Protein AF-A0A158S7C3-F1 (afdb_monomer_lite)

Foldseek 3Di:
DDLVVLVVQLVVLCVQLVVDPDPVSNVVSVVSNVVSVVVNVVVPDDPDDDDPDPPDDDPDDDDDDDPDDDDDDDDDDDPPPPVPPPPPPPDPPPDPPPPPPPPDQDWADAPPDIDSDPVVSVVVNVVVVVVVVVVVD

Structure (mmCIF, N/CA/C/O backbone):
data_AF-A0A158S7C3-F1
#
_entry.id   AF-A0A158S7C3-F1
#
loop_
_atom_site.group_PDB
_atom_site.id
_atom_site.type_symbol
_atom_site.label_atom_id
_atom_site.label_alt_id
_atom_site.label_comp_id
_atom_site.label_asym_id
_atom_site.label_entity_id
_atom_site.label_seq_id
_atom_site.pdbx_PDB_ins_code
_atom_site.Cartn_x
_atom_site.Cartn_y
_atom_site.Cartn_z
_atom_site.occupancy
_atom_site.B_iso_or_equiv
_atom_site.auth_seq_id
_atom_site.auth_comp_id
_atom_site.auth_asym_id
_atom_site.auth_atom_id
_atom_site.pdbx_PDB_model_num
ATOM 1 N N . MET A 1 1 ? 2.980 -15.064 -15.997 1.00 68.44 1 MET A N 1
ATOM 2 C CA . MET A 1 1 ? 4.332 -15.218 -15.407 1.00 68.44 1 MET A CA 1
ATOM 3 C C . MET A 1 1 ? 4.234 -15.020 -13.905 1.00 68.44 1 MET A C 1
ATOM 5 O O . MET A 1 1 ? 3.262 -14.420 -13.466 1.00 68.44 1 MET A O 1
ATOM 9 N N . ASP A 1 2 ? 5.208 -15.510 -13.136 1.00 85.25 2 ASP A N 1
ATOM 10 C CA . ASP A 1 2 ? 5.335 -15.164 -11.714 1.00 85.25 2 ASP A CA 1
ATOM 11 C C . ASP A 1 2 ? 5.670 -13.668 -11.535 1.00 85.25 2 ASP A C 1
ATOM 13 O O . ASP A 1 2 ? 6.329 -13.062 -12.386 1.00 85.25 2 ASP A O 1
ATOM 17 N N . LEU A 1 3 ? 5.226 -13.075 -10.424 1.00 83.94 3 LEU A N 1
ATOM 18 C CA . LEU A 1 3 ? 5.385 -11.651 -10.119 1.00 83.94 3 LEU A CA 1
ATOM 19 C C . LEU A 1 3 ? 6.862 -11.242 -10.044 1.00 83.94 3 LEU A C 1
ATOM 21 O O . LEU A 1 3 ? 7.234 -10.180 -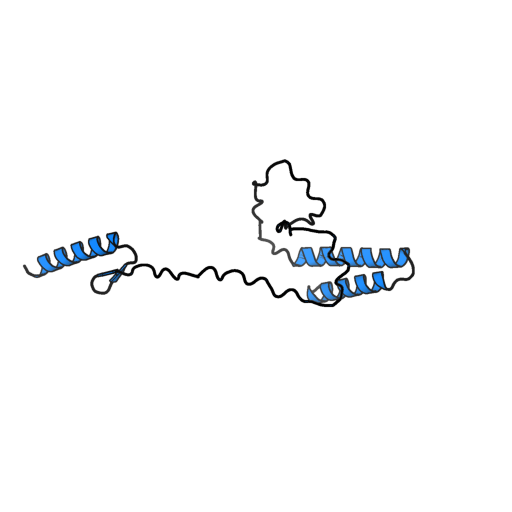10.541 1.00 83.94 3 LEU A O 1
ATOM 25 N N . ASN A 1 4 ? 7.718 -12.086 -9.464 1.00 88.25 4 ASN A N 1
ATOM 26 C CA . ASN A 1 4 ? 9.148 -11.791 -9.353 1.00 88.25 4 ASN A CA 1
ATOM 27 C C . ASN A 1 4 ? 9.828 -11.739 -10.726 1.00 88.25 4 ASN A C 1
ATOM 29 O O . ASN A 1 4 ? 10.673 -10.878 -10.974 1.00 88.25 4 ASN A O 1
ATOM 33 N N . VAL A 1 5 ? 9.415 -12.620 -11.640 1.00 90.56 5 VAL A N 1
ATOM 34 C CA . VAL A 1 5 ? 9.912 -12.642 -13.022 1.00 90.56 5 VAL A CA 1
ATOM 35 C C . VAL A 1 5 ? 9.503 -11.365 -13.760 1.00 90.56 5 VAL A C 1
ATOM 37 O O . VAL A 1 5 ? 10.325 -10.765 -14.451 1.00 90.56 5 VAL A O 1
ATOM 40 N N . LEU A 1 6 ? 8.263 -10.911 -13.565 1.00 89.69 6 LEU A N 1
ATOM 41 C CA . LEU A 1 6 ? 7.734 -9.674 -14.145 1.00 89.69 6 LEU A CA 1
ATOM 42 C C . LEU A 1 6 ? 8.437 -8.413 -13.621 1.00 89.69 6 LEU A C 1
ATOM 44 O O . LEU A 1 6 ? 8.804 -7.544 -14.411 1.00 89.69 6 LEU A O 1
ATOM 48 N N . LEU A 1 7 ? 8.691 -8.330 -12.312 1.00 89.62 7 LEU A N 1
ATOM 49 C CA . LEU A 1 7 ? 9.425 -7.210 -11.707 1.00 89.62 7 LEU A CA 1
ATOM 50 C C . LEU A 1 7 ? 10.857 -7.114 -12.244 1.00 89.62 7 LEU A C 1
ATOM 52 O O . LEU A 1 7 ? 11.317 -6.034 -12.619 1.00 89.62 7 LEU A O 1
ATOM 56 N N . HIS A 1 8 ? 11.543 -8.252 -12.340 1.00 90.94 8 HIS A N 1
ATOM 57 C CA . HIS A 1 8 ? 12.885 -8.314 -12.908 1.00 90.94 8 HIS A CA 1
ATOM 58 C C . HIS A 1 8 ? 12.898 -7.928 -14.400 1.00 90.94 8 HIS A C 1
ATOM 60 O O . HIS A 1 8 ? 13.754 -7.157 -14.837 1.00 90.94 8 HIS A O 1
ATOM 66 N N . ALA A 1 9 ? 11.921 -8.400 -15.183 1.00 89.75 9 ALA A N 1
ATOM 67 C CA . ALA A 1 9 ? 11.786 -8.050 -16.598 1.00 89.75 9 ALA A CA 1
ATOM 68 C C . ALA A 1 9 ? 11.508 -6.551 -16.813 1.00 89.75 9 ALA A C 1
ATOM 70 O O . ALA A 1 9 ? 12.105 -5.940 -17.704 1.00 89.75 9 ALA A O 1
ATOM 71 N N . HIS A 1 10 ? 10.672 -5.942 -15.966 1.00 90.88 10 HIS A N 1
ATOM 72 C CA . HIS A 1 10 ? 10.426 -4.500 -15.959 1.0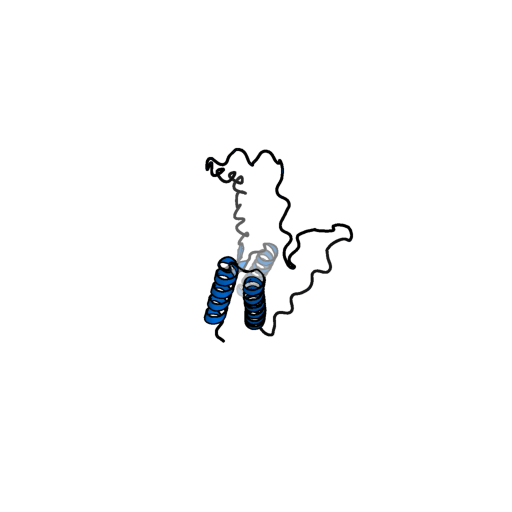0 90.88 10 HIS A CA 1
ATOM 73 C C . HIS A 1 10 ? 11.711 -3.706 -15.685 1.00 90.88 10 HIS A C 1
ATOM 75 O O . HIS A 1 10 ? 12.054 -2.800 -16.447 1.00 90.88 10 HIS A O 1
ATOM 81 N N . GLN A 1 11 ? 12.475 -4.084 -14.656 1.00 91.31 11 GLN A N 1
ATOM 82 C CA . GLN A 1 11 ? 13.730 -3.410 -14.319 1.00 91.31 11 GLN A CA 1
ATOM 83 C C . GLN A 1 11 ? 14.754 -3.493 -15.462 1.00 91.31 11 GLN A C 1
ATOM 85 O O . GLN A 1 11 ? 15.371 -2.485 -15.815 1.00 91.31 11 GLN A O 1
ATOM 90 N N . LEU A 1 12 ? 14.892 -4.661 -16.097 1.00 93.06 12 LEU A N 1
ATOM 91 C CA . LEU A 1 12 ? 15.757 -4.832 -17.265 1.00 93.06 12 LEU A CA 1
ATOM 92 C C . LEU A 1 12 ? 15.315 -3.971 -18.454 1.00 93.06 12 LEU A C 1
ATOM 94 O O . LEU A 1 12 ? 16.166 -3.412 -19.145 1.00 93.06 12 LEU A O 1
ATOM 98 N N . ALA A 1 13 ? 14.010 -3.846 -18.702 1.00 87.75 13 ALA A N 1
ATOM 99 C CA . ALA A 1 13 ? 13.484 -3.007 -19.776 1.00 87.75 13 ALA A CA 1
ATOM 100 C C . ALA A 1 13 ? 13.800 -1.521 -19.539 1.00 87.75 13 ALA A C 1
ATOM 102 O O . ALA A 1 13 ? 14.305 -0.858 -20.441 1.00 87.75 13 ALA A O 1
ATOM 103 N N . VAL A 1 14 ? 13.621 -1.022 -18.311 1.00 90.00 14 VAL A N 1
ATOM 104 C CA . VAL A 1 14 ? 13.970 0.361 -17.942 1.00 90.00 14 VAL A CA 1
ATOM 105 C C . VAL A 1 14 ? 15.474 0.613 -18.054 1.00 90.00 14 VAL A C 1
ATOM 107 O O . VAL A 1 14 ? 15.892 1.645 -18.578 1.00 90.00 14 VAL A O 1
ATOM 110 N N . MET A 1 15 ? 16.307 -0.327 -17.597 1.00 89.88 15 MET A N 1
ATOM 111 C CA . MET A 1 15 ? 17.762 -0.209 -17.731 1.00 89.88 15 MET A CA 1
ATOM 112 C C . MET A 1 15 ? 18.195 -0.162 -19.199 1.00 89.88 15 MET A C 1
ATOM 114 O O . MET A 1 15 ? 19.039 0.654 -19.561 1.00 89.88 15 MET A O 1
ATOM 118 N N . ARG A 1 16 ? 17.591 -0.988 -20.059 1.00 87.56 16 ARG A N 1
ATOM 119 C CA . ARG A 1 16 ? 17.865 -0.990 -21.504 1.00 87.56 16 ARG A CA 1
ATOM 120 C C . ARG A 1 16 ? 17.370 0.278 -22.191 1.00 87.56 16 ARG A C 1
ATOM 122 O O . ARG A 1 16 ? 18.085 0.800 -23.033 1.00 87.56 16 ARG A O 1
ATOM 129 N N . ALA A 1 17 ? 16.219 0.817 -21.789 1.00 89.12 17 ALA A N 1
ATOM 130 C CA . ALA A 1 17 ? 15.737 2.109 -22.277 1.00 89.12 17 ALA A CA 1
ATOM 131 C C . ALA A 1 17 ? 16.724 3.235 -21.939 1.00 89.12 17 ALA A C 1
ATOM 133 O O . ALA A 1 17 ? 17.052 4.054 -22.790 1.00 89.12 17 ALA A O 1
ATOM 134 N N . LYS A 1 18 ? 17.254 3.244 -20.709 1.00 84.25 18 LYS A N 1
ATOM 135 C CA . LYS A 1 18 ? 18.258 4.228 -20.276 1.00 84.25 18 LYS A CA 1
ATOM 136 C C . LYS A 1 18 ? 19.618 4.060 -20.956 1.00 84.25 18 LYS A C 1
ATOM 138 O O . LYS A 1 18 ? 20.327 5.044 -21.111 1.00 84.25 18 LYS A O 1
ATOM 143 N N . GLY A 1 19 ? 19.987 2.833 -21.321 1.00 87.38 19 GLY A N 1
ATOM 144 C CA . GLY A 1 19 ? 21.237 2.527 -22.021 1.00 87.38 19 GLY A CA 1
ATOM 145 C C . GLY A 1 19 ? 21.155 2.621 -23.548 1.00 87.38 19 GLY A C 1
ATOM 146 O O . GLY A 1 19 ? 22.178 2.463 -24.209 1.00 87.38 19 GLY A O 1
ATOM 147 N N . ALA A 1 20 ? 19.968 2.841 -24.119 1.00 86.62 20 ALA A N 1
ATOM 148 C CA . ALA A 1 20 ? 19.785 2.955 -25.560 1.00 86.62 20 ALA A CA 1
ATOM 149 C C . ALA A 1 20 ? 20.253 4.332 -26.056 1.00 86.62 20 ALA A C 1
ATOM 151 O O . ALA A 1 20 ? 19.781 5.365 -25.580 1.00 86.62 20 ALA A O 1
ATOM 152 N N . GLY A 1 21 ? 21.174 4.326 -27.024 1.00 81.12 21 GLY A N 1
ATOM 153 C CA . GLY A 1 21 ? 21.703 5.541 -27.654 1.00 81.12 21 GLY A CA 1
ATOM 154 C C . GLY A 1 21 ? 20.724 6.217 -28.616 1.00 81.12 21 GLY A C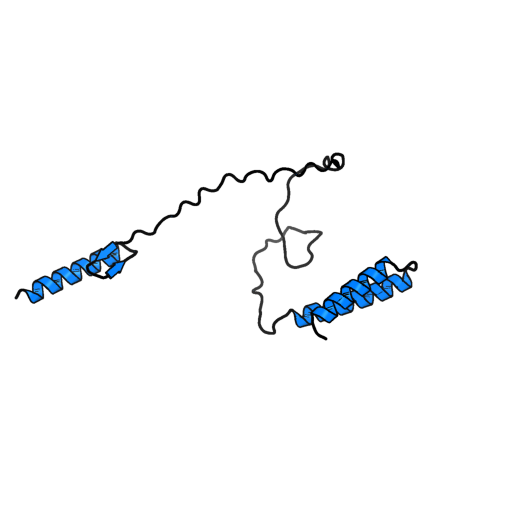 1
ATOM 155 O O . GLY A 1 21 ? 20.813 7.425 -28.808 1.00 81.12 21 GLY A O 1
ATOM 156 N N . ASP A 1 22 ? 19.761 5.460 -29.147 1.00 90.69 22 ASP A N 1
ATOM 157 C CA . ASP A 1 22 ? 18.789 5.938 -30.131 1.00 90.69 22 ASP A CA 1
ATOM 158 C C . ASP A 1 22 ? 17.388 6.069 -29.526 1.00 90.69 22 ASP A C 1
ATOM 160 O O . ASP A 1 22 ? 16.943 5.223 -28.740 1.00 90.69 22 ASP A O 1
ATOM 164 N N . ASP A 1 23 ? 16.666 7.108 -29.942 1.00 87.69 23 ASP A N 1
ATOM 165 C CA . ASP A 1 23 ? 15.334 7.445 -29.430 1.00 87.69 23 ASP A CA 1
ATOM 166 C C . ASP A 1 23 ? 14.287 6.366 -29.739 1.00 87.69 23 ASP A C 1
ATOM 168 O O . ASP A 1 23 ? 13.469 6.033 -28.882 1.00 87.69 23 ASP A O 1
ATOM 172 N N . GLU A 1 24 ? 14.355 5.757 -30.924 1.00 89.00 24 GLU A N 1
ATOM 173 C CA . GLU A 1 24 ? 13.442 4.688 -31.343 1.00 89.00 24 GLU A CA 1
ATOM 174 C C . GLU A 1 24 ? 13.647 3.410 -30.512 1.00 89.00 24 GLU A C 1
ATOM 176 O O . GLU A 1 24 ? 12.701 2.848 -29.957 1.00 89.00 24 GLU A O 1
ATOM 181 N N . SER A 1 25 ? 14.903 2.995 -30.326 1.00 86.19 25 SER A N 1
ATOM 182 C CA . SER A 1 25 ? 15.255 1.843 -29.485 1.00 86.19 25 SER A CA 1
ATOM 183 C C . SER A 1 25 ? 14.873 2.069 -28.021 1.00 86.19 25 SER A C 1
ATOM 185 O O . SER A 1 25 ? 14.378 1.161 -27.345 1.00 86.19 25 SER A O 1
ATOM 187 N N . ARG A 1 26 ? 15.059 3.296 -27.526 1.00 88.25 26 ARG A N 1
ATOM 188 C CA . ARG A 1 26 ? 14.648 3.701 -26.182 1.00 88.25 26 ARG A CA 1
ATOM 189 C C . ARG A 1 26 ? 13.135 3.600 -26.002 1.00 88.25 26 ARG A C 1
ATOM 191 O O . ARG A 1 26 ? 12.692 3.052 -24.992 1.00 88.25 26 ARG A O 1
ATOM 198 N N . GLN A 1 27 ? 12.358 4.057 -26.983 1.00 87.69 27 GLN A N 1
ATOM 199 C CA . GLN A 1 27 ? 10.899 3.973 -26.943 1.00 87.69 27 GLN A CA 1
ATOM 200 C C . GLN A 1 27 ? 10.412 2.519 -26.922 1.00 87.69 27 GLN A C 1
ATOM 202 O O . GLN A 1 27 ? 9.619 2.165 -26.056 1.00 87.69 27 GLN A O 1
ATOM 207 N N . ILE A 1 28 ? 10.979 1.641 -27.755 1.00 91.88 28 ILE A N 1
ATOM 208 C CA . ILE A 1 28 ? 10.643 0.203 -27.765 1.00 91.88 28 ILE A CA 1
ATOM 209 C C . ILE A 1 28 ? 10.864 -0.439 -26.385 1.00 91.88 28 ILE A C 1
ATOM 211 O O . ILE A 1 28 ? 10.116 -1.324 -25.955 1.00 91.88 28 ILE A O 1
ATOM 215 N N . HIS A 1 29 ? 11.917 -0.032 -25.673 1.00 89.69 29 HIS A N 1
ATOM 216 C CA . HIS A 1 29 ? 12.179 -0.522 -24.323 1.00 89.69 29 HIS A CA 1
ATOM 217 C C . HIS A 1 29 ? 11.211 0.051 -23.283 1.00 89.69 29 HIS A C 1
ATOM 219 O O . HIS A 1 29 ? 10.831 -0.678 -22.363 1.00 89.69 29 HIS A O 1
ATOM 225 N N . PHE A 1 30 ? 10.774 1.301 -23.438 1.00 88.69 30 PHE A N 1
ATOM 226 C CA . PHE A 1 30 ? 9.739 1.886 -22.588 1.00 88.69 30 PHE A CA 1
ATOM 227 C C . PHE A 1 30 ? 8.364 1.262 -22.815 1.00 88.69 30 PHE A C 1
ATOM 229 O O . PHE A 1 30 ? 7.691 0.957 -21.834 1.00 88.69 30 PHE A O 1
ATOM 236 N N . ASP A 1 31 ? 7.991 0.964 -24.058 1.00 91.94 31 ASP A N 1
ATOM 237 C CA . ASP A 1 31 ? 6.732 0.281 -24.374 1.00 91.94 31 ASP A CA 1
ATOM 238 C C . ASP A 1 31 ? 6.687 -1.106 -23.710 1.00 91.94 31 ASP A C 1
ATOM 240 O O . ASP A 1 31 ? 5.701 -1.492 -23.083 1.00 91.94 31 ASP A O 1
ATOM 244 N N . LYS A 1 32 ? 7.813 -1.834 -23.736 1.00 87.50 32 LYS A N 1
ATOM 245 C CA . LYS A 1 32 ? 7.956 -3.108 -23.010 1.00 87.50 32 LYS A CA 1
ATOM 246 C C . LYS A 1 32 ? 7.880 -2.928 -21.493 1.00 87.50 32 LYS A C 1
ATOM 248 O O . LYS A 1 32 ? 7.280 -3.755 -20.812 1.00 87.50 32 LYS A O 1
ATOM 253 N N . ALA A 1 33 ? 8.482 -1.870 -20.948 1.00 86.88 33 ALA A N 1
ATOM 254 C CA . ALA A 1 33 ? 8.407 -1.577 -19.519 1.00 86.88 33 ALA A CA 1
ATOM 255 C C . ALA A 1 33 ? 6.970 -1.252 -19.074 1.00 86.88 33 ALA A C 1
ATOM 257 O O . ALA A 1 33 ? 6.571 -1.689 -17.991 1.00 86.88 33 ALA A O 1
ATOM 258 N N . ALA A 1 34 ? 6.206 -0.542 -19.910 1.00 89.56 34 ALA A N 1
ATOM 259 C CA . ALA A 1 34 ? 4.798 -0.233 -19.686 1.00 89.56 34 ALA A CA 1
ATOM 260 C C . ALA A 1 34 ? 3.941 -1.505 -19.678 1.00 89.56 34 ALA A C 1
ATOM 262 O O . ALA A 1 34 ? 3.211 -1.731 -18.715 1.00 89.56 34 ALA A O 1
ATOM 263 N N . GLN A 1 35 ? 4.126 -2.396 -20.658 1.00 87.69 35 GLN A N 1
ATOM 264 C CA . GLN A 1 35 ? 3.414 -3.677 -20.703 1.00 87.69 35 GLN A CA 1
ATOM 265 C C . GLN A 1 35 ? 3.649 -4.517 -19.437 1.00 87.69 35 GLN A C 1
ATOM 267 O O . GLN A 1 35 ? 2.708 -5.041 -18.846 1.00 87.69 35 GLN A O 1
ATOM 272 N N . TYR A 1 36 ? 4.897 -4.608 -18.963 1.00 89.56 36 TYR A N 1
ATOM 273 C CA . TYR A 1 36 ? 5.184 -5.341 -17.727 1.00 89.56 36 TYR A CA 1
ATOM 274 C C . TYR A 1 36 ? 4.560 -4.685 -16.489 1.00 89.56 36 TYR A C 1
ATOM 276 O O . TYR A 1 36 ? 4.174 -5.392 -15.560 1.00 89.56 36 TYR A O 1
ATOM 284 N N . ALA A 1 37 ? 4.450 -3.354 -16.454 1.00 86.19 37 ALA A N 1
ATOM 285 C CA . ALA A 1 37 ? 3.805 -2.651 -15.348 1.00 86.19 37 ALA A CA 1
ATOM 286 C C . ALA A 1 37 ? 2.298 -2.956 -15.274 1.00 86.19 37 ALA A C 1
ATOM 288 O O . ALA A 1 37 ? 1.771 -3.142 -14.175 1.00 86.19 37 ALA A O 1
ATOM 289 N N . GLU A 1 38 ? 1.624 -3.073 -16.422 1.00 86.75 38 GLU A N 1
ATOM 290 C CA . GLU A 1 38 ? 0.218 -3.490 -16.496 1.00 86.75 38 GLU A CA 1
ATOM 291 C C . GLU A 1 38 ? 0.023 -4.926 -15.995 1.00 86.75 38 GLU A C 1
ATOM 293 O O . GLU A 1 38 ? -0.821 -5.172 -15.129 1.00 86.75 38 GLU A O 1
ATOM 298 N N . ASP A 1 39 ? 0.863 -5.858 -16.449 1.00 85.25 39 ASP A N 1
ATOM 299 C CA . ASP A 1 39 ? 0.817 -7.266 -16.035 1.00 85.25 39 ASP A CA 1
ATOM 300 C C . ASP A 1 39 ? 1.066 -7.432 -14.520 1.00 85.25 39 ASP A C 1
ATOM 302 O O . ASP A 1 39 ? 0.409 -8.232 -13.847 1.00 85.25 39 ASP A O 1
ATOM 306 N N . ILE A 1 40 ? 1.988 -6.644 -13.949 1.00 84.75 40 ILE A N 1
ATOM 307 C CA . ILE A 1 40 ? 2.231 -6.578 -12.496 1.00 84.75 40 ILE A CA 1
ATOM 308 C C . ILE A 1 40 ? 0.990 -6.065 -11.761 1.00 84.75 40 ILE A C 1
ATOM 310 O O . ILE A 1 40 ? 0.639 -6.595 -10.702 1.00 84.75 40 ILE A O 1
ATOM 314 N N . GLY A 1 41 ? 0.334 -5.037 -12.303 1.00 80.00 41 GLY A N 1
ATOM 315 C CA . GLY A 1 41 ? -0.904 -4.484 -11.761 1.00 80.00 41 GLY A CA 1
ATOM 316 C C . GLY A 1 41 ? -2.018 -5.527 -11.717 1.00 80.00 41 GLY A C 1
ATOM 317 O O . GLY A 1 41 ? -2.621 -5.732 -10.665 1.00 80.00 41 GLY A O 1
ATOM 318 N N . ALA A 1 42 ? -2.223 -6.252 -12.817 1.00 81.62 42 ALA A N 1
ATOM 319 C CA . ALA A 1 42 ? -3.234 -7.301 -12.920 1.00 81.62 42 ALA A CA 1
ATOM 320 C C . ALA A 1 42 ? -3.026 -8.433 -11.897 1.00 81.62 42 ALA A C 1
ATOM 322 O O . ALA A 1 42 ? -3.992 -8.919 -11.313 1.00 81.62 42 ALA A O 1
ATOM 323 N N . LEU A 1 43 ? -1.774 -8.819 -11.623 1.00 80.00 43 LEU A N 1
ATOM 324 C CA . LEU A 1 43 ? -1.450 -9.846 -10.622 1.00 80.00 43 LEU A CA 1
ATOM 325 C C . LEU A 1 43 ? -1.543 -9.346 -9.170 1.00 80.00 43 LEU A C 1
ATOM 327 O O . LEU A 1 43 ? -1.705 -10.151 -8.253 1.00 80.00 43 LEU A O 1
ATOM 331 N N . ARG A 1 44 ? -1.420 -8.032 -8.940 1.00 70.19 44 ARG A N 1
ATOM 332 C CA . ARG A 1 44 ? -1.500 -7.415 -7.604 1.00 70.19 44 ARG A CA 1
ATOM 333 C C . ARG A 1 44 ? -2.917 -7.063 -7.167 1.00 70.19 44 ARG A C 1
ATOM 335 O O . ARG A 1 44 ? -3.103 -6.777 -5.986 1.00 70.19 44 ARG A O 1
ATOM 342 N N . ILE A 1 45 ? -3.898 -7.076 -8.068 1.00 62.62 45 ILE A N 1
ATOM 343 C CA . ILE A 1 45 ? -5.307 -6.883 -7.721 1.00 62.62 45 ILE A CA 1
ATOM 344 C C . ILE A 1 45 ? -5.867 -8.237 -7.257 1.00 62.62 45 ILE A C 1
ATOM 346 O O . ILE A 1 45 ? -6.134 -9.102 -8.093 1.00 62.62 45 ILE A O 1
ATOM 350 N N . PRO A 1 46 ? -6.076 -8.476 -5.946 1.00 53.88 46 PRO A N 1
ATOM 351 C CA . PRO A 1 46 ? -6.879 -9.615 -5.532 1.00 53.88 46 PRO A CA 1
ATOM 352 C C . PRO A 1 46 ? -8.302 -9.421 -6.082 1.00 53.88 46 PRO A C 1
ATOM 354 O O . PRO A 1 46 ? -8.819 -8.302 -6.009 1.00 53.88 46 PRO A O 1
ATOM 357 N N . PRO A 1 47 ? -8.981 -10.474 -6.569 1.00 52.81 47 PRO A N 1
ATOM 358 C CA . PRO A 1 47 ? -10.294 -10.368 -7.216 1.00 52.81 47 PRO A CA 1
ATOM 359 C C . PRO A 1 47 ? -11.440 -9.887 -6.302 1.00 52.81 47 PRO A C 1
ATOM 361 O O . PRO A 1 47 ? -12.599 -9.981 -6.687 1.00 52.81 47 PRO A O 1
ATOM 364 N N . ASN A 1 48 ? -11.168 -9.379 -5.092 1.00 46.72 48 ASN A N 1
ATOM 365 C CA . ASN A 1 48 ? -12.214 -8.977 -4.154 1.00 46.72 48 ASN A CA 1
ATOM 366 C C . ASN A 1 48 ? -11.827 -7.854 -3.168 1.00 46.72 48 ASN A C 1
ATOM 368 O O . ASN A 1 48 ? -12.113 -7.938 -1.975 1.00 46.72 48 ASN A O 1
ATOM 372 N N . ARG A 1 49 ? -11.166 -6.784 -3.630 1.00 45.06 49 ARG A N 1
ATOM 373 C CA . ARG A 1 49 ? -11.079 -5.533 -2.849 1.00 45.06 49 ARG A CA 1
ATOM 374 C C . ARG A 1 49 ? -11.726 -4.384 -3.611 1.00 45.06 49 ARG A C 1
ATOM 376 O O . ARG A 1 49 ? -11.065 -3.605 -4.287 1.00 45.06 49 ARG A O 1
ATOM 383 N N . THR A 1 50 ? -13.040 -4.266 -3.462 1.00 44.34 50 THR A N 1
ATOM 384 C CA . THR A 1 50 ? -13.757 -3.012 -3.697 1.00 44.34 50 THR A CA 1
ATOM 385 C C . THR A 1 50 ? -13.194 -1.949 -2.752 1.00 44.34 50 THR A C 1
ATOM 387 O O . THR A 1 50 ? -13.429 -1.995 -1.544 1.00 44.34 50 THR A O 1
ATOM 390 N N . VAL A 1 51 ? -12.411 -1.011 -3.283 1.00 46.84 51 VAL A N 1
ATOM 391 C CA . VAL A 1 51 ? -12.001 0.192 -2.553 1.00 46.84 51 VAL A CA 1
ATOM 392 C C . VAL A 1 51 ? -13.223 1.106 -2.485 1.00 46.84 51 VAL A C 1
ATOM 394 O O . VAL A 1 51 ? -13.719 1.555 -3.516 1.00 46.84 51 VAL A O 1
ATOM 397 N N . ALA A 1 52 ? -13.742 1.347 -1.282 1.00 43.12 52 ALA A N 1
ATOM 398 C CA . ALA A 1 52 ? -14.797 2.328 -1.063 1.00 43.12 52 ALA A CA 1
ATOM 399 C C . ALA A 1 52 ? -14.270 3.721 -1.452 1.00 43.12 52 ALA A C 1
ATOM 401 O O . ALA A 1 52 ? -13.404 4.279 -0.779 1.00 43.12 52 ALA A O 1
ATOM 402 N N . LEU A 1 53 ? -14.757 4.258 -2.572 1.00 42.75 53 LEU A N 1
ATOM 403 C CA . LEU A 1 53 ? -14.433 5.602 -3.043 1.00 42.75 53 LEU A CA 1
ATOM 404 C C . LEU A 1 53 ? -14.989 6.641 -2.057 1.00 42.75 53 LEU A C 1
ATOM 406 O O . LEU A 1 53 ? -16.199 6.777 -1.887 1.00 42.75 53 LEU A O 1
ATOM 410 N N . LEU A 1 54 ? -14.078 7.372 -1.413 1.00 43.41 54 LEU A N 1
ATOM 411 C CA . LEU A 1 54 ? -14.348 8.500 -0.523 1.00 43.41 54 LEU A CA 1
ATOM 412 C C . LEU A 1 54 ? -15.027 9.641 -1.295 1.00 43.41 54 LEU A C 1
ATOM 414 O O . LEU A 1 54 ? -14.379 10.437 -1.971 1.00 43.41 54 LEU A O 1
ATOM 418 N N . SER A 1 55 ? -16.341 9.758 -1.139 1.00 37.72 55 SER A N 1
ATOM 419 C CA . SER A 1 55 ? -17.198 10.836 -1.648 1.00 37.72 55 SER A CA 1
ATOM 420 C C . SER A 1 55 ? -16.997 12.185 -0.930 1.00 37.72 55 SER A C 1
ATOM 422 O O . SER A 1 55 ? -17.957 12.910 -0.683 1.00 37.72 55 SER A O 1
ATOM 424 N N . SER A 1 56 ? -15.768 12.535 -0.548 1.00 44.44 56 SER A N 1
ATOM 425 C CA . SER A 1 56 ? -15.492 13.667 0.346 1.00 44.44 56 SER A CA 1
ATOM 426 C C . SER A 1 56 ? -14.199 14.404 -0.025 1.00 44.44 56 SER A C 1
ATOM 428 O O . SER A 1 56 ? -13.247 14.428 0.751 1.00 44.44 56 SER A O 1
ATOM 430 N N . VAL A 1 57 ? -14.150 15.047 -1.193 1.00 46.88 57 VAL A N 1
ATOM 431 C CA . VAL A 1 57 ? -13.169 16.119 -1.452 1.00 46.88 57 VAL A CA 1
ATOM 432 C C . VAL A 1 57 ? -13.872 17.269 -2.176 1.00 46.88 57 VAL A C 1
ATOM 434 O O . VAL A 1 57 ? -14.544 17.071 -3.186 1.00 46.88 57 VAL A O 1
ATOM 437 N N . ALA A 1 58 ? -13.776 18.473 -1.608 1.00 46.75 58 ALA A N 1
ATOM 438 C CA . ALA A 1 58 ? -14.488 19.664 -2.059 1.00 46.75 58 ALA A CA 1
ATOM 439 C C . ALA A 1 58 ? -13.945 20.217 -3.391 1.00 46.75 58 ALA A C 1
ATOM 441 O O . ALA A 1 58 ? -12.743 20.197 -3.660 1.00 46.75 58 ALA A O 1
ATOM 442 N N . ARG A 1 59 ? -14.860 20.747 -4.214 1.00 44.16 59 ARG A N 1
ATOM 443 C CA . ARG A 1 59 ? -14.583 21.343 -5.530 1.00 44.16 59 ARG A CA 1
ATOM 444 C C . ARG A 1 59 ? -13.745 22.616 -5.377 1.00 44.16 59 ARG A C 1
ATOM 446 O O . ARG A 1 59 ? -14.253 23.616 -4.885 1.00 44.16 59 ARG A O 1
ATOM 453 N N . GLY A 1 60 ? -12.493 22.587 -5.831 1.00 45.47 60 GLY A N 1
ATOM 454 C CA . GLY A 1 60 ? -11.673 23.800 -5.944 1.00 45.47 60 GLY A CA 1
ATOM 455 C C . GLY A 1 60 ? -10.164 23.588 -6.054 1.00 45.47 60 GLY A C 1
ATOM 456 O O . GLY A 1 60 ? -9.465 24.496 -6.490 1.00 45.47 60 GLY A O 1
ATOM 457 N N . THR A 1 61 ? -9.647 22.408 -5.718 1.00 43.03 61 THR A N 1
ATOM 458 C CA . THR A 1 61 ? -8.195 22.182 -5.673 1.00 43.03 61 THR A CA 1
ATOM 459 C C . THR A 1 61 ? -7.736 21.366 -6.881 1.00 43.03 61 THR A C 1
ATOM 461 O O . THR A 1 61 ? -7.798 20.139 -6.870 1.00 43.03 61 THR A O 1
ATOM 464 N N . LEU A 1 62 ? -7.287 22.039 -7.944 1.00 47.34 62 LEU A N 1
ATOM 465 C CA . LEU A 1 62 ? -6.559 21.395 -9.043 1.00 47.34 62 LEU A CA 1
ATOM 466 C C . LEU A 1 62 ? -5.127 21.091 -8.574 1.00 47.34 62 LEU A C 1
ATOM 468 O O . LEU A 1 62 ? -4.340 22.005 -8.340 1.00 47.34 62 LEU A O 1
ATOM 472 N N . SER A 1 63 ? -4.808 19.804 -8.411 1.00 46.19 63 SER A N 1
ATOM 473 C CA . SER A 1 63 ? -3.494 19.312 -7.977 1.00 46.19 63 SER A CA 1
ATOM 474 C C . SER A 1 63 ? -2.693 18.846 -9.198 1.00 46.19 63 SER A C 1
ATOM 476 O O . SER A 1 63 ? -2.976 17.786 -9.759 1.00 46.19 63 SER A O 1
ATOM 478 N N . TYR A 1 64 ? -1.718 19.643 -9.651 1.00 44.56 64 TYR A N 1
ATOM 479 C CA . TYR A 1 64 ? -0.806 19.233 -10.724 1.00 44.56 64 TYR A CA 1
ATOM 480 C C . TYR A 1 64 ? 0.309 18.379 -10.109 1.00 44.56 64 TYR A C 1
ATOM 482 O O . TYR A 1 64 ? 1.190 18.900 -9.429 1.00 44.56 64 TYR A O 1
ATOM 490 N N . GLY A 1 65 ? 0.205 17.057 -10.280 1.00 44.44 65 GLY A N 1
ATOM 491 C CA . GLY A 1 65 ? 1.105 16.068 -9.668 1.00 44.44 65 GLY A CA 1
ATOM 492 C C . GLY A 1 65 ? 0.427 14.843 -9.037 1.00 44.44 65 GLY A C 1
ATOM 493 O O . GLY A 1 65 ? 1.116 14.027 -8.432 1.00 44.44 65 GLY A O 1
ATOM 494 N N . SER A 1 66 ? -0.894 14.672 -9.163 1.00 45.09 66 SER A N 1
ATOM 495 C CA . SER A 1 66 ? -1.565 13.454 -8.695 1.00 45.09 66 SER A CA 1
ATOM 496 C C . SER A 1 66 ? -1.361 12.318 -9.701 1.00 45.09 66 SER A C 1
ATOM 498 O O . SER A 1 66 ? -2.141 12.152 -10.635 1.00 45.09 66 SER A O 1
ATOM 500 N N . TYR A 1 67 ? -0.345 11.483 -9.479 1.00 44.72 67 TYR A N 1
ATOM 501 C CA . TYR A 1 67 ? -0.561 10.066 -9.757 1.00 44.72 67 TYR A CA 1
ATOM 502 C C . TYR A 1 67 ? -1.707 9.651 -8.840 1.00 44.72 67 TYR A C 1
ATOM 504 O O . TYR A 1 67 ? -1.747 10.059 -7.673 1.00 44.72 67 TYR A O 1
ATOM 512 N N . ALA A 1 68 ? -2.712 8.991 -9.407 1.00 53.69 68 ALA A N 1
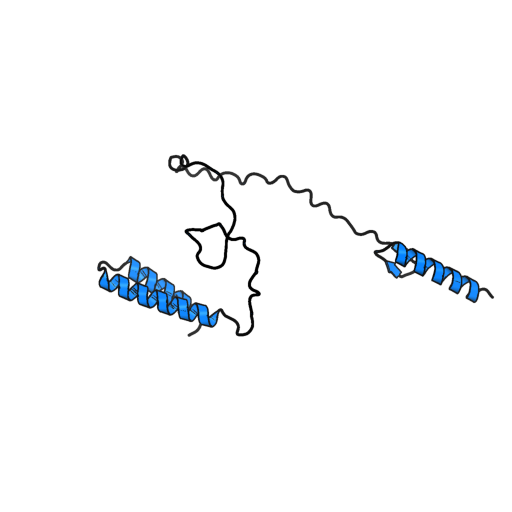ATOM 513 C CA . ALA A 1 68 ? -3.887 8.579 -8.660 1.00 53.69 68 ALA A CA 1
ATOM 514 C C . ALA A 1 68 ? -3.451 7.919 -7.338 1.00 53.69 68 ALA A C 1
ATOM 516 O O . ALA A 1 68 ? -2.418 7.272 -7.298 1.00 53.69 68 ALA A O 1
ATOM 517 N N . TRP A 1 69 ? -4.236 8.124 -6.284 1.00 48.59 69 TRP A N 1
ATOM 518 C CA . TRP A 1 69 ? -4.201 7.454 -4.975 1.00 48.59 69 TRP A CA 1
ATOM 519 C C . TRP A 1 69 ? -3.315 7.938 -3.815 1.00 48.59 69 TRP A C 1
ATOM 521 O O . TRP A 1 69 ? -3.407 7.292 -2.778 1.00 48.59 69 TRP A O 1
ATOM 531 N N . ASP A 1 70 ? -2.625 9.088 -3.830 1.00 44.19 70 ASP A N 1
ATOM 532 C CA . ASP A 1 70 ? -2.348 9.726 -2.523 1.00 44.19 70 ASP A CA 1
ATOM 533 C C . ASP A 1 70 ? -2.055 11.228 -2.556 1.00 44.19 70 ASP A C 1
ATOM 535 O O . ASP A 1 70 ? -1.297 11.728 -3.382 1.00 44.19 70 ASP A O 1
ATOM 539 N N . SER A 1 71 ? -2.649 11.963 -1.615 1.00 44.53 71 SER A N 1
ATOM 540 C CA . SER A 1 71 ? -2.334 13.372 -1.352 1.00 44.53 71 SER A CA 1
ATOM 541 C C . SER A 1 71 ? -1.821 13.508 0.075 1.00 44.53 71 SER A C 1
ATOM 543 O O . SER A 1 71 ? -2.582 13.830 0.987 1.00 44.53 71 SER A O 1
ATOM 545 N N . LEU A 1 72 ? -0.520 13.294 0.276 1.00 47.53 72 LEU A N 1
ATOM 546 C CA . LEU A 1 72 ? 0.131 13.660 1.529 1.00 47.53 72 LEU A CA 1
ATOM 547 C C . LEU A 1 72 ? 0.663 15.093 1.452 1.00 47.53 72 LEU A C 1
ATOM 549 O O . LEU A 1 72 ? 1.579 15.409 0.704 1.00 47.53 72 LEU A O 1
ATOM 553 N N . GLN A 1 73 ? -0.004 15.935 2.242 1.00 50.03 73 GLN A N 1
ATOM 554 C CA . GLN A 1 73 ? 0.490 17.085 3.004 1.00 50.03 73 GLN A CA 1
ATOM 555 C C . GLN A 1 73 ? 1.661 17.909 2.432 1.00 50.03 73 GLN A C 1
ATOM 557 O O . GLN A 1 73 ? 2.804 17.478 2.326 1.00 50.03 73 GLN A O 1
ATOM 562 N N . LYS A 1 74 ? 1.363 19.192 2.215 1.00 45.81 74 LYS A N 1
ATOM 563 C CA . LYS A 1 74 ? 2.284 20.286 1.878 1.00 45.81 74 LYS A CA 1
ATOM 564 C C . LYS A 1 74 ? 3.507 20.355 2.820 1.00 45.81 74 LYS A C 1
ATOM 566 O O . LYS A 1 74 ? 3.301 20.616 4.009 1.00 45.81 74 LYS A O 1
ATOM 571 N N . PRO A 1 75 ? 4.760 20.268 2.326 1.00 46.53 75 PRO A N 1
ATOM 572 C CA . PRO A 1 75 ? 5.906 20.716 3.105 1.00 46.53 75 PRO A CA 1
ATOM 573 C C . PRO A 1 75 ? 6.018 22.253 3.043 1.00 46.53 75 PRO A C 1
ATOM 575 O O . PRO A 1 75 ? 5.711 22.861 2.010 1.00 46.53 75 PRO A O 1
ATOM 578 N N . PRO A 1 76 ? 6.422 22.920 4.138 1.00 52.84 76 PRO A N 1
ATOM 579 C CA . PRO A 1 76 ? 6.642 24.353 4.133 1.00 52.84 76 PRO A CA 1
ATOM 580 C C . PRO A 1 76 ? 8.040 24.717 3.603 1.00 52.84 76 PRO A C 1
ATOM 582 O O . PRO A 1 76 ? 9.046 24.148 4.009 1.00 52.84 76 PRO A O 1
ATOM 585 N N . SER A 1 77 ? 8.034 25.770 2.783 1.00 51.22 77 SER A N 1
ATOM 586 C CA . SER A 1 77 ? 9.021 26.857 2.651 1.00 51.22 77 SER A CA 1
ATOM 587 C C . SER A 1 77 ? 10.395 26.666 1.983 1.00 51.22 77 SER A C 1
ATOM 589 O O . SER A 1 77 ? 11.210 25.847 2.383 1.00 51.22 77 SER A O 1
ATOM 591 N N . SER A 1 78 ? 10.623 27.654 1.105 1.00 53.62 78 SER A N 1
ATOM 592 C CA . SER A 1 78 ? 11.837 28.302 0.584 1.00 53.62 78 SER A CA 1
ATOM 593 C C . SER A 1 78 ? 12.753 27.567 -0.397 1.00 53.62 78 SER A C 1
ATOM 595 O O . SER A 1 78 ? 13.289 26.500 -0.128 1.00 53.62 78 SER A O 1
ATOM 597 N N . LEU A 1 79 ? 12.964 28.242 -1.532 1.00 48.97 79 LEU A N 1
ATOM 598 C CA . LEU A 1 79 ? 13.820 27.900 -2.672 1.00 48.97 79 LEU A CA 1
ATOM 599 C C . LEU A 1 79 ? 15.329 28.034 -2.386 1.00 48.97 79 LEU A C 1
ATOM 601 O O . LEU A 1 79 ? 16.129 27.684 -3.246 1.00 48.97 79 LEU A O 1
ATOM 605 N N . ASP A 1 80 ? 15.725 28.471 -1.189 1.00 49.72 80 ASP A N 1
ATOM 606 C CA . ASP A 1 80 ? 17.135 28.691 -0.816 1.00 49.72 80 ASP A CA 1
ATOM 607 C C . ASP A 1 80 ? 17.912 27.395 -0.489 1.00 49.72 80 ASP A C 1
ATOM 609 O O . ASP A 1 80 ? 19.072 27.434 -0.090 1.00 49.72 80 ASP A O 1
ATOM 613 N N . ALA A 1 81 ? 17.297 26.217 -0.630 1.00 51.41 81 ALA A N 1
ATOM 614 C CA . ALA A 1 81 ? 17.873 24.943 -0.184 1.00 51.41 81 ALA A CA 1
ATOM 615 C C . ALA A 1 81 ? 18.863 24.279 -1.169 1.00 51.41 81 ALA A C 1
ATOM 617 O O . ALA A 1 81 ? 19.367 23.198 -0.871 1.00 51.41 81 ALA A O 1
ATOM 618 N N . TRP A 1 82 ? 19.148 24.888 -2.325 1.00 50.06 82 TRP A N 1
ATOM 619 C CA . TRP A 1 82 ? 20.042 24.300 -3.337 1.00 50.06 82 TRP A CA 1
ATOM 620 C C . TRP A 1 82 ? 21.543 24.547 -3.083 1.00 50.06 82 TRP A C 1
ATOM 622 O O . TRP A 1 82 ? 22.359 23.794 -3.599 1.00 50.06 82 TRP A O 1
ATOM 632 N N . GLU A 1 83 ? 21.931 25.531 -2.261 1.00 51.09 83 GLU A N 1
ATOM 633 C CA . GLU A 1 83 ? 23.352 25.839 -1.976 1.00 51.09 83 GLU A CA 1
ATOM 634 C C . GLU A 1 83 ? 23.976 25.018 -0.827 1.00 51.09 83 GLU A C 1
ATOM 636 O O . GLU A 1 83 ? 25.165 25.150 -0.547 1.00 51.09 83 GLU A O 1
ATOM 641 N N . ASN A 1 84 ? 23.222 24.141 -0.155 1.00 51.47 84 ASN A N 1
ATOM 642 C CA . ASN A 1 84 ? 23.713 23.380 1.005 1.00 51.47 84 ASN A CA 1
ATOM 643 C C . ASN A 1 84 ? 23.929 21.882 0.708 1.00 51.47 84 ASN A C 1
ATOM 645 O O . ASN A 1 84 ? 23.539 21.008 1.482 1.00 51.47 84 ASN A O 1
ATOM 649 N N . GLU A 1 85 ? 24.576 21.569 -0.415 1.00 61.50 85 GLU A N 1
ATOM 650 C CA . GLU A 1 85 ? 24.897 20.202 -0.875 1.00 61.50 85 GLU A CA 1
ATOM 651 C C . GLU A 1 85 ? 25.974 19.488 -0.016 1.00 61.50 85 GLU A C 1
ATOM 653 O O . GLU A 1 85 ? 26.478 18.419 -0.349 1.00 61.50 85 GLU A O 1
ATOM 658 N N . GLY A 1 86 ? 26.323 20.056 1.140 1.00 57.16 86 GLY A N 1
ATOM 659 C CA . GLY A 1 86 ? 27.270 19.510 2.106 1.00 57.16 86 GLY A CA 1
ATOM 660 C C . GLY A 1 86 ? 26.612 18.665 3.194 1.00 57.16 86 GLY A C 1
ATOM 661 O O . GLY A 1 86 ? 26.878 18.890 4.368 1.00 57.16 86 GLY A O 1
ATOM 662 N N . GLY A 1 87 ? 25.742 17.715 2.832 1.00 54.91 87 GLY A N 1
ATOM 663 C CA . GLY A 1 87 ? 25.440 16.528 3.649 1.00 54.91 87 GLY A CA 1
ATOM 664 C C . GLY A 1 87 ? 25.027 16.737 5.114 1.00 54.91 87 GLY A C 1
ATOM 665 O O . GLY A 1 87 ? 25.200 15.826 5.926 1.00 54.91 87 GLY A O 1
ATOM 666 N N . ALA A 1 88 ? 24.478 17.891 5.491 1.00 54.72 88 ALA A N 1
ATOM 667 C CA . ALA A 1 88 ? 23.950 18.070 6.833 1.00 54.72 88 ALA A CA 1
ATOM 668 C C . ALA A 1 88 ? 22.568 17.412 6.900 1.00 54.72 88 ALA A C 1
ATOM 670 O O . ALA A 1 88 ? 21.544 18.043 6.631 1.00 54.72 88 ALA A O 1
ATOM 671 N N . ILE A 1 89 ? 22.539 16.121 7.252 1.00 56.62 89 ILE A N 1
ATOM 672 C CA . ILE A 1 89 ? 21.304 15.435 7.639 1.00 56.62 89 ILE A CA 1
ATOM 673 C C . ILE A 1 89 ? 20.697 16.265 8.769 1.00 56.62 89 ILE A C 1
ATOM 675 O O . ILE A 1 89 ? 21.209 16.281 9.891 1.00 56.62 89 ILE A O 1
ATOM 679 N N . SER A 1 90 ? 19.623 16.989 8.458 1.00 57.56 90 SER A N 1
ATOM 680 C CA . SER A 1 90 ? 18.857 17.709 9.464 1.00 57.56 90 SER A CA 1
ATOM 681 C C . SER A 1 90 ? 18.410 16.670 10.477 1.00 57.56 90 SER A C 1
ATOM 683 O O . SER A 1 90 ? 17.662 15.755 10.124 1.00 57.56 90 SER A O 1
ATOM 685 N N . ARG A 1 91 ? 18.913 16.754 11.720 1.00 57.72 91 ARG A N 1
ATOM 686 C CA . ARG A 1 91 ? 18.427 15.869 12.782 1.00 57.72 91 ARG A CA 1
ATOM 687 C C . ARG A 1 91 ? 16.908 15.976 12.766 1.00 57.72 91 ARG A C 1
ATOM 689 O O . ARG A 1 91 ? 16.413 17.109 12.767 1.00 57.72 91 ARG A O 1
ATOM 696 N N . PRO A 1 92 ? 16.179 14.847 12.707 1.00 54.56 92 PRO A N 1
ATOM 697 C CA . PRO A 1 92 ? 14.732 14.897 12.716 1.00 54.56 92 PRO A CA 1
ATOM 698 C C . PRO A 1 92 ? 14.338 15.755 13.908 1.00 54.56 92 PRO A C 1
ATOM 700 O O . PRO A 1 92 ? 14.791 15.508 15.030 1.00 54.56 92 PRO A O 1
ATOM 703 N N . ARG A 1 93 ? 13.589 16.830 13.634 1.00 53.53 93 ARG A N 1
ATOM 704 C CA . ARG A 1 93 ? 13.037 17.696 14.670 1.00 53.53 93 ARG A CA 1
ATOM 705 C C . ARG A 1 93 ? 12.376 16.753 15.656 1.00 53.53 93 ARG A C 1
ATOM 707 O O . ARG A 1 93 ? 11.445 16.055 15.263 1.00 53.53 93 ARG A O 1
ATOM 714 N N . ALA A 1 94 ? 12.905 16.684 16.877 1.00 56.72 94 ALA A N 1
ATOM 715 C CA . ALA A 1 94 ? 12.312 15.871 17.918 1.00 56.72 94 ALA A CA 1
ATOM 716 C C . ALA A 1 94 ? 10.871 16.356 18.040 1.00 56.72 94 ALA A C 1
ATOM 718 O O . ALA A 1 94 ? 10.614 17.472 18.498 1.00 56.72 94 ALA A O 1
ATOM 719 N N . THR A 1 95 ? 9.936 15.567 17.517 1.00 58.72 95 THR A N 1
ATOM 720 C CA . THR A 1 95 ? 8.532 15.737 17.846 1.00 58.72 95 THR A CA 1
ATOM 721 C C . THR A 1 95 ? 8.505 15.736 19.364 1.00 58.72 95 THR A C 1
ATOM 723 O O . THR A 1 95 ? 9.076 14.799 19.939 1.00 58.72 95 THR A O 1
ATOM 726 N N . PRO A 1 96 ? 7.944 16.767 20.027 1.00 59.09 96 PRO A N 1
ATOM 727 C CA . PRO A 1 96 ? 7.700 16.643 21.451 1.00 59.09 96 PRO A CA 1
ATOM 728 C C . PRO A 1 96 ? 6.957 15.324 21.592 1.00 59.09 96 PRO A C 1
ATOM 730 O O . PRO A 1 96 ? 5.965 15.113 20.889 1.00 59.09 96 PRO A O 1
ATOM 733 N N . VAL A 1 97 ? 7.540 14.391 22.348 1.00 60.97 97 VAL A N 1
ATOM 734 C CA . VAL A 1 97 ? 6.920 13.099 22.611 1.00 60.97 97 VAL A CA 1
ATOM 735 C C . VAL A 1 97 ? 5.538 13.465 23.108 1.00 60.97 97 VAL A C 1
ATOM 737 O O . VAL A 1 97 ? 5.417 14.066 24.172 1.00 60.97 97 VAL A O 1
ATOM 740 N N . ALA A 1 98 ? 4.514 13.230 22.284 1.00 57.78 98 ALA A N 1
ATOM 741 C CA . ALA A 1 98 ? 3.153 13.323 22.754 1.00 57.78 98 ALA A CA 1
ATOM 742 C C . ALA A 1 98 ? 3.124 12.284 23.859 1.00 57.78 98 ALA A C 1
ATOM 744 O O . ALA A 1 98 ? 3.250 11.090 23.569 1.00 57.78 98 ALA A O 1
ATOM 745 N N . GLU A 1 99 ? 3.149 12.758 25.106 1.00 61.19 99 GLU A N 1
ATOM 746 C CA . GLU A 1 99 ? 3.175 11.910 26.281 1.00 61.19 99 GLU A CA 1
ATOM 747 C C . GLU A 1 99 ? 2.034 10.930 26.087 1.00 61.19 99 GLU A C 1
ATOM 749 O O . GLU A 1 99 ? 0.858 11.297 26.111 1.00 61.19 99 GLU A O 1
ATOM 754 N N . SER A 1 100 ? 2.398 9.697 25.742 1.00 55.88 100 SER A N 1
ATOM 755 C CA . SER A 1 100 ? 1.439 8.649 25.459 1.00 55.88 100 SER A CA 1
ATOM 756 C C . SER A 1 100 ? 0.910 8.258 26.819 1.00 55.88 100 SER A C 1
ATOM 758 O O . SER A 1 100 ? 1.460 7.398 27.504 1.00 55.88 100 SER A O 1
ATOM 760 N N . ARG A 1 101 ? -0.082 9.016 27.282 1.00 60.41 101 ARG A N 1
ATOM 761 C CA . ARG A 1 101 ? -0.674 8.831 28.589 1.00 60.41 101 ARG A CA 1
ATOM 762 C C . ARG A 1 101 ? -1.509 7.570 28.479 1.00 60.41 101 ARG A C 1
ATOM 764 O O . ARG A 1 101 ? -2.605 7.585 27.928 1.00 60.41 101 ARG A O 1
ATOM 771 N N . LEU A 1 102 ? -0.938 6.463 28.944 1.00 61.00 102 LEU A N 1
ATOM 772 C CA . LEU A 1 102 ? -1.645 5.202 29.099 1.00 61.00 102 LEU A CA 1
ATOM 773 C C . LEU A 1 102 ? -2.777 5.439 30.099 1.00 61.00 102 LEU A C 1
ATOM 775 O O . LEU A 1 102 ? -2.575 5.414 31.311 1.00 61.00 102 LEU A O 1
ATOM 779 N N . THR A 1 103 ? -3.974 5.722 29.599 1.00 67.44 103 THR A N 1
ATOM 780 C CA . THR A 1 103 ? -5.181 5.666 30.414 1.00 67.44 103 THR A CA 1
ATOM 781 C C . THR A 1 103 ? -5.513 4.197 30.597 1.00 67.44 103 THR A C 1
ATOM 783 O O . THR A 1 103 ? -6.109 3.575 29.717 1.00 67.44 103 THR A O 1
ATOM 786 N N . LEU A 1 104 ? -5.083 3.622 31.720 1.00 72.94 104 LEU A N 1
ATOM 787 C CA . LEU A 1 104 ? -5.633 2.349 32.164 1.00 72.94 104 LEU A CA 1
ATOM 788 C C . LEU A 1 104 ? -7.143 2.546 32.374 1.00 72.94 104 LEU A C 1
ATOM 790 O O . LEU A 1 104 ? -7.518 3.443 33.135 1.00 72.94 104 LEU A O 1
ATOM 794 N N . PRO A 1 105 ? -8.015 1.773 31.702 1.00 75.50 105 PRO A N 1
ATOM 795 C CA . PRO A 1 105 ? -9.436 1.818 32.005 1.00 75.50 105 PRO A CA 1
ATOM 796 C C . PRO A 1 105 ? -9.642 1.371 33.456 1.00 75.50 105 PRO A C 1
ATOM 798 O O . PRO A 1 105 ? -9.007 0.414 33.907 1.00 75.50 105 PRO A O 1
ATOM 801 N N . SER A 1 106 ? -10.509 2.071 34.188 1.00 80.94 106 SER A N 1
ATOM 802 C CA . SER A 1 106 ? -10.885 1.690 35.550 1.00 80.94 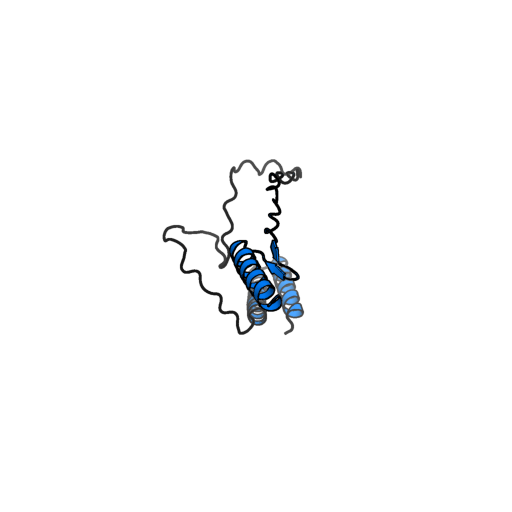106 SER A CA 1
ATOM 803 C C . SER A 1 106 ? -11.408 0.253 35.565 1.00 80.94 106 SER A C 1
ATOM 805 O O . SER A 1 106 ? -12.237 -0.110 34.735 1.00 80.94 106 SER A O 1
ATOM 807 N N . GLN A 1 107 ? -10.921 -0.562 36.501 1.00 89.50 107 GLN A N 1
ATOM 808 C CA . GLN A 1 107 ? -11.391 -1.930 36.718 1.00 89.50 107 GLN A CA 1
ATOM 809 C C . GLN A 1 107 ? -12.075 -2.006 38.080 1.00 89.50 107 GLN A C 1
ATOM 811 O O . GLN A 1 107 ? -11.500 -1.615 39.096 1.00 89.50 107 GLN A O 1
ATOM 816 N N . TYR A 1 108 ? -13.301 -2.512 38.093 1.00 90.94 108 TYR A N 1
ATOM 817 C CA . TYR A 1 108 ? -14.131 -2.675 39.276 1.00 90.94 108 TYR A CA 1
ATOM 818 C C . TYR A 1 108 ? -14.369 -4.163 39.515 1.00 90.94 108 TYR A C 1
ATOM 820 O O . TYR A 1 108 ? -14.788 -4.881 38.610 1.00 90.94 108 TYR A O 1
ATOM 828 N N . PHE A 1 109 ? -14.106 -4.622 40.734 1.00 91.75 109 PHE A N 1
ATOM 829 C CA . PHE A 1 109 ? -14.226 -6.028 41.111 1.00 91.75 109 PHE A CA 1
ATOM 830 C C . PHE A 1 109 ? -15.491 -6.238 41.940 1.00 91.75 109 PHE A C 1
ATOM 832 O O . PHE A 1 109 ? -15.719 -5.521 42.915 1.00 91.75 109 PHE A O 1
ATOM 839 N N . VAL A 1 110 ? -16.300 -7.226 41.560 1.00 92.06 110 VAL A N 1
ATOM 840 C CA . VAL A 1 110 ? -17.513 -7.628 42.285 1.00 92.06 110 VAL A CA 1
ATOM 841 C C . VAL A 1 110 ? -17.488 -9.144 42.457 1.00 92.06 110 VAL A C 1
ATOM 843 O O . VAL A 1 110 ? -17.784 -9.900 41.530 1.00 92.06 110 VAL A O 1
ATOM 846 N N . GLY A 1 111 ? -17.072 -9.605 43.637 1.00 88.00 111 GLY A N 1
ATOM 847 C CA . GLY A 1 111 ? -16.768 -11.019 43.855 1.00 88.00 111 GLY A CA 1
ATOM 848 C C . GLY A 1 111 ? -15.629 -11.478 42.936 1.00 88.00 111 GLY A C 1
ATOM 849 O O . GLY A 1 111 ? -14.541 -10.907 42.965 1.00 88.00 111 GLY A O 1
ATOM 850 N N . SER A 1 112 ? -15.883 -12.493 42.108 1.00 90.19 112 SER A N 1
ATOM 851 C CA . SER A 1 112 ? -14.931 -13.005 41.110 1.00 90.19 112 SER A CA 1
ATOM 852 C C . SER A 1 112 ? -15.016 -12.320 39.736 1.00 90.19 112 SER A C 1
ATOM 854 O O . SER A 1 112 ? -14.210 -12.630 38.859 1.00 90.19 112 SER A O 1
ATOM 856 N N . ALA A 1 113 ? -15.970 -11.406 39.524 1.00 89.12 113 ALA A N 1
ATOM 857 C CA . ALA A 1 113 ? -16.187 -10.737 38.241 1.00 89.12 113 ALA A CA 1
ATOM 858 C C . ALA A 1 113 ? -15.487 -9.367 38.168 1.00 89.12 113 ALA A C 1
ATOM 860 O O . ALA A 1 113 ? -15.396 -8.649 39.167 1.00 89.12 113 ALA A O 1
ATOM 861 N N . VAL A 1 114 ? -15.025 -8.994 36.967 1.00 93.19 114 VAL A N 1
ATOM 862 C CA . VAL A 1 114 ? -14.336 -7.722 36.684 1.00 93.19 114 VAL A CA 1
ATOM 863 C C . VAL A 1 114 ? -15.126 -6.919 35.657 1.00 93.19 114 VAL A C 1
ATOM 865 O O . VAL A 1 114 ? -15.468 -7.432 34.593 1.00 93.19 114 VAL A O 1
ATOM 868 N N . PHE A 1 115 ? -15.373 -5.647 35.959 1.00 90.19 115 PHE A N 1
ATOM 869 C CA . PHE A 1 115 ? -16.122 -4.718 35.118 1.00 90.19 115 PHE A CA 1
ATOM 870 C C . PHE A 1 115 ? -15.281 -3.488 34.791 1.00 90.19 115 PHE A C 1
ATOM 872 O O . PHE A 1 115 ? -14.580 -2.957 35.647 1.00 90.19 115 PHE A O 1
ATOM 879 N N . SER A 1 116 ? -15.381 -3.004 33.556 1.00 89.12 116 SER A N 1
ATOM 880 C CA . SER A 1 116 ? -14.771 -1.736 33.137 1.00 89.12 116 SER A CA 1
ATOM 881 C C . SER A 1 116 ? -15.671 -0.519 33.386 1.00 89.12 116 SER A C 1
ATOM 883 O O . SER A 1 116 ? -15.202 0.614 33.359 1.00 89.12 116 SER A O 1
ATOM 885 N N . ASP A 1 117 ? -16.969 -0.743 33.612 1.00 90.25 117 ASP A N 1
ATOM 886 C CA . ASP A 1 117 ? -17.977 0.291 33.864 1.00 90.25 117 ASP A CA 1
ATOM 887 C C . ASP A 1 117 ? -18.471 0.201 35.316 1.00 90.25 117 ASP A C 1
ATOM 889 O O . ASP A 1 117 ? -18.888 -0.864 35.782 1.00 90.25 117 ASP A O 1
ATOM 893 N N . LEU A 1 118 ? -18.436 1.331 36.027 1.00 90.38 118 LEU A N 1
ATOM 894 C CA . LEU A 1 118 ? -18.876 1.438 37.417 1.00 90.38 118 LEU A CA 1
ATOM 895 C C . LEU A 1 118 ? -20.364 1.104 37.578 1.00 90.38 118 LEU A C 1
ATOM 897 O O . LEU A 1 118 ? -20.751 0.490 38.570 1.00 90.38 118 LEU A O 1
ATOM 901 N N . SER A 1 119 ? -21.204 1.496 36.619 1.00 93.94 119 SER A N 1
ATOM 902 C CA . SER A 1 119 ? -22.652 1.280 36.695 1.00 93.94 119 SER A CA 1
ATOM 903 C C . SER A 1 119 ? -23.003 -0.211 36.691 1.00 93.94 119 SER A C 1
ATOM 905 O O . SER A 1 119 ? -23.829 -0.658 37.490 1.00 93.94 119 SER A O 1
ATOM 907 N N . LEU A 1 120 ? -22.300 -0.996 35.868 1.00 93.06 120 LEU A N 1
ATOM 908 C CA . LEU A 1 120 ? -22.435 -2.451 35.814 1.00 93.06 120 LEU A CA 1
ATOM 909 C C . LEU A 1 120 ? -21.942 -3.112 37.103 1.00 93.06 120 LEU A C 1
ATOM 911 O O . LEU A 1 120 ? -22.618 -3.989 37.636 1.00 93.06 120 LEU A O 1
ATOM 915 N N . ALA A 1 121 ? -20.811 -2.651 37.645 1.00 93.81 121 ALA A N 1
ATOM 916 C CA . ALA A 1 121 ? -20.285 -3.164 38.906 1.00 93.81 121 ALA A CA 1
ATOM 917 C C . ALA A 1 121 ? -21.258 -2.932 40.078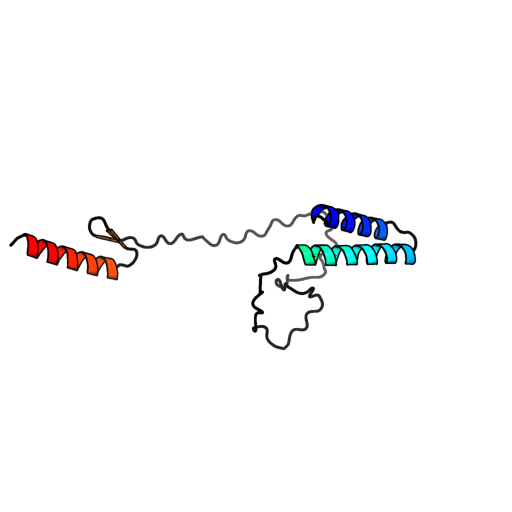 1.00 93.81 121 ALA A C 1
ATOM 919 O O . ALA A 1 121 ? -21.509 -3.829 40.881 1.00 93.81 121 ALA A O 1
ATOM 920 N N . VAL A 1 122 ? -21.857 -1.740 40.166 1.00 94.94 122 VAL A N 1
ATOM 921 C CA . VAL A 1 122 ? -22.834 -1.416 41.219 1.00 94.94 122 VAL A CA 1
ATOM 922 C C . VAL A 1 122 ? -24.098 -2.267 41.087 1.00 94.94 122 VAL A C 1
ATOM 924 O O . VAL A 1 122 ? -24.605 -2.763 42.096 1.00 94.94 122 VAL A O 1
ATOM 927 N N . ALA A 1 123 ? -24.590 -2.474 39.863 1.00 94.94 123 ALA A N 1
ATOM 928 C CA . ALA A 1 123 ? -25.750 -3.325 39.613 1.00 94.94 123 ALA A CA 1
ATOM 929 C C . ALA A 1 123 ? -25.492 -4.783 40.031 1.00 94.94 123 ALA A C 1
ATOM 931 O O . ALA A 1 123 ? -26.333 -5.393 40.696 1.00 94.94 123 ALA A O 1
ATOM 932 N N . GLU A 1 124 ? -24.316 -5.326 39.706 1.00 94.19 124 GLU A N 1
ATOM 933 C CA . GLU A 1 124 ? -23.950 -6.692 40.088 1.00 94.19 124 GLU A CA 1
ATOM 934 C C . GLU A 1 124 ? -23.766 -6.831 41.605 1.00 94.19 124 GLU A C 1
ATOM 936 O O . GLU A 1 124 ? -24.238 -7.791 42.211 1.00 94.19 124 GLU A O 1
ATOM 941 N N . HIS A 1 125 ? -23.165 -5.835 42.257 1.00 93.62 125 HIS A N 1
ATOM 942 C CA . HIS A 1 125 ? -23.016 -5.830 43.711 1.00 93.62 125 HIS A CA 1
ATOM 943 C C . HIS A 1 125 ? -24.379 -5.801 44.424 1.00 93.62 125 HIS A C 1
ATOM 945 O O . HIS A 1 125 ? -24.582 -6.503 45.417 1.00 93.62 125 HIS A O 1
ATOM 951 N N . ALA A 1 126 ? -25.342 -5.030 43.906 1.00 93.44 126 ALA A N 1
ATOM 952 C CA . ALA A 1 126 ? -26.705 -5.012 44.435 1.00 93.44 126 ALA A CA 1
ATOM 953 C C . ALA A 1 126 ? -27.390 -6.382 44.295 1.00 93.44 126 ALA A C 1
ATOM 955 O O . ALA A 1 126 ? -27.996 -6.859 45.256 1.00 93.44 126 ALA A O 1
ATOM 956 N N . ARG A 1 127 ? -27.231 -7.045 43.141 1.00 91.81 127 ARG A N 1
ATOM 957 C CA . ARG A 1 127 ? -27.735 -8.406 42.912 1.00 91.81 127 ARG A CA 1
ATOM 958 C C . ARG A 1 127 ? -27.131 -9.408 43.899 1.00 91.81 127 ARG A C 1
ATOM 960 O O . ARG A 1 127 ? -27.875 -10.172 44.507 1.00 91.81 127 ARG A O 1
ATOM 967 N N . GLN A 1 128 ? -25.811 -9.395 44.095 1.00 91.69 128 GLN A N 1
ATOM 968 C CA . GLN A 1 128 ? -25.139 -10.314 45.025 1.00 91.69 128 GLN A CA 1
ATOM 969 C C . GLN A 1 128 ? -25.594 -10.107 46.473 1.00 91.69 128 GLN A C 1
ATOM 971 O O . GLN A 1 128 ? -25.796 -11.081 47.192 1.00 91.69 128 GLN A O 1
ATOM 976 N N . ARG A 1 129 ? -25.828 -8.858 46.897 1.00 91.06 129 ARG A N 1
ATOM 977 C CA . ARG A 1 129 ? -26.380 -8.571 48.231 1.00 91.06 129 ARG A CA 1
ATOM 978 C C . ARG A 1 129 ? -27.796 -9.104 48.411 1.00 91.06 129 ARG A C 1
ATOM 980 O O . ARG A 1 129 ? -28.101 -9.629 49.475 1.00 91.06 129 ARG A O 1
ATOM 987 N N . GLN A 1 130 ? -28.644 -8.973 47.394 1.00 90.06 130 GLN A N 1
ATOM 988 C CA . GLN A 1 130 ? -29.998 -9.528 47.431 1.00 90.06 130 GLN A CA 1
ATOM 989 C C . GLN A 1 130 ? -29.971 -11.057 47.484 1.00 90.06 130 GLN A C 1
ATOM 991 O O . GLN A 1 130 ? -30.683 -11.643 48.291 1.00 90.06 130 GLN A O 1
ATOM 996 N N . ALA A 1 131 ? -29.109 -11.693 46.688 1.00 87.38 131 ALA A N 1
ATOM 997 C CA . ALA A 1 131 ? -28.936 -13.143 46.708 1.00 87.38 131 ALA A CA 1
ATOM 998 C C . ALA A 1 131 ? -28.408 -13.646 48.063 1.00 87.38 131 ALA A C 1
ATOM 1000 O O . ALA A 1 131 ? -28.912 -14.636 48.578 1.00 87.38 131 ALA A O 1
ATOM 1001 N N . ALA A 1 132 ? -27.449 -12.936 48.669 1.00 84.38 132 ALA A N 1
ATOM 1002 C CA . ALA A 1 132 ? -26.923 -13.273 49.992 1.00 84.38 132 ALA A CA 1
ATOM 1003 C C . ALA A 1 132 ? -27.986 -13.140 51.096 1.00 84.38 132 ALA A C 1
ATOM 1005 O O . ALA A 1 132 ? -28.054 -13.980 51.985 1.00 84.38 132 ALA A O 1
ATOM 1006 N N . MET A 1 133 ? -28.845 -12.117 51.022 1.00 78.94 133 MET A N 1
ATOM 1007 C CA . MET A 1 133 ? -29.964 -11.951 51.959 1.00 78.94 133 MET A CA 1
ATOM 1008 C C . MET A 1 133 ? -31.028 -13.046 51.818 1.00 78.94 133 MET A C 1
ATOM 1010 O O . MET A 1 133 ? -31.655 -13.390 52.807 1.00 78.94 133 MET A O 1
ATOM 1014 N N . GLN A 1 134 ? -31.221 -13.602 50.618 1.00 72.50 134 GLN A N 1
ATOM 1015 C CA . GLN A 1 134 ? -32.156 -14.710 50.379 1.00 72.50 134 GLN A CA 1
ATOM 1016 C C . GLN A 1 134 ? -31.595 -16.088 50.755 1.00 72.50 134 GLN A C 1
ATOM 1018 O O . GLN A 1 134 ? -32.361 -17.037 50.852 1.00 72.50 134 GLN A O 1
ATOM 1023 N N . SER A 1 135 ? -30.276 -16.225 50.914 1.00 70.56 135 SER A N 1
ATOM 1024 C CA . SER A 1 135 ? -29.641 -17.486 51.321 1.00 70.56 135 SER A CA 1
ATOM 1025 C C . SER A 1 135 ? -29.470 -17.646 52.834 1.00 70.56 135 SER A C 1
ATOM 1027 O O . SER A 1 135 ? -29.076 -18.721 53.274 1.00 70.56 135 SER A O 1
ATOM 1029 N N . ASP A 1 136 ? -29.696 -16.576 53.600 1.00 60.50 136 ASP A N 1
ATOM 1030 C CA . ASP A 1 136 ? -29.561 -16.533 55.067 1.00 60.50 136 ASP A CA 1
ATOM 1031 C C . ASP A 1 136 ? -30.919 -16.719 55.788 1.00 60.50 136 ASP A C 1
ATOM 1033 O O . ASP A 1 136 ? -31.005 -16.585 57.009 1.00 60.50 136 ASP A O 1
ATOM 1037 N N . GLU A 1 137 ? -31.977 -17.021 55.025 1.00 52.31 137 GLU A N 1
ATOM 1038 C CA . GLU A 1 137 ? -33.350 -17.318 55.466 1.00 52.31 137 GLU A CA 1
ATOM 1039 C C . GLU A 1 137 ? -33.707 -18.776 55.128 1.00 52.31 137 GLU A C 1
ATOM 1041 O O . GLU A 1 137 ? -34.317 -19.450 55.991 1.00 52.31 137 GLU A O 1
#

Secondary structure (DSSP, 8-state):
--HHHHHHHHHHHHHHHHH-SSHHHHHHHHHHHHHHHHHHHHHHS-TT----------TT---TT--TT----PPP--GGGGS--S-----------------PPP-EEETTEEESSHHHHHHHHHHHHHHHHHH--

pLDDT: mean 71.32, std 19.02, range [37.72, 94.94]

Sequence (137 aa):
MDLNVLLHAHQLAVMRAKGAGDDESRQIHFDKAAQYAEDIGALRIPPNRTVALLSSVARGTLSYGSYAWDSLQKPPSSLDAWENEGGAISRPRATPVAESRLTLPSQYFVGSAVFSDLSLAVAEHARQRQAAMQSDE

Radius of gyration: 31.35 Å; chains: 1; bounding box: 61×46×87 Å